Protein AF-A0A7G8D8V5-F1 (afdb_monomer_lite)

Radius of gyration: 20.38 Å; chains: 1; bounding box: 50×25×56 Å

Sequence (88 aa):
MRWTRLSIRRYREQFSPRTDPQGRSYYWLAGKLVEDLKSGGDGPRDWPTDVAQIGSNSPSLTPIEPELFWRGSLSGLPQVEIDGQRVR

Structure (mmCIF, N/CA/C/O backbone):
data_AF-A0A7G8D8V5-F1
#
_entry.id   AF-A0A7G8D8V5-F1
#
loop_
_atom_site.group_PDB
_atom_site.id
_atom_site.type_symbol
_atom_site.label_atom_id
_atom_site.label_alt_id
_atom_site.label_comp_id
_atom_site.label_asym_id
_atom_site.label_entity_id
_atom_site.label_seq_id
_atom_site.pdbx_PDB_ins_code
_atom_site.Cartn_x
_atom_site.Cartn_y
_atom_site.Cartn_z
_atom_site.occupancy
_atom_site.B_iso_or_equiv
_atom_site.auth_seq_id
_atom_site.auth_comp_id
_atom_site.auth_asym_id
_atom_site.auth_atom_id
_atom_site.pdbx_PDB_model_num
ATOM 1 N N . MET A 1 1 ? 18.093 11.782 -6.725 1.00 89.38 1 MET A N 1
ATOM 2 C CA . MET A 1 1 ? 16.625 11.917 -6.858 1.00 89.38 1 MET A CA 1
ATOM 3 C C . MET A 1 1 ? 16.217 11.352 -8.210 1.00 89.38 1 MET A C 1
ATOM 5 O O . MET A 1 1 ? 16.933 11.608 -9.171 1.00 89.38 1 MET A O 1
ATOM 9 N N . ARG A 1 2 ? 15.150 10.549 -8.285 1.00 95.06 2 ARG A N 1
ATOM 10 C CA . ARG A 1 2 ? 14.640 9.958 -9.538 1.00 95.06 2 ARG A CA 1
ATOM 11 C C . ARG A 1 2 ? 13.117 10.036 -9.586 1.00 95.06 2 ARG A C 1
ATOM 13 O O . ARG A 1 2 ? 12.481 10.039 -8.534 1.00 95.06 2 ARG A O 1
ATOM 20 N N . TRP A 1 3 ? 12.576 10.064 -10.800 1.00 96.56 3 TRP A N 1
ATOM 21 C CA . TRP A 1 3 ? 11.168 9.770 -11.035 1.00 96.56 3 TRP A CA 1
ATOM 22 C C . TRP A 1 3 ? 10.906 8.294 -10.746 1.00 96.56 3 TRP A C 1
ATOM 24 O O . TRP A 1 3 ? 11.717 7.434 -11.101 1.00 96.56 3 TRP A O 1
ATOM 34 N N . THR A 1 4 ? 9.808 8.017 -10.058 1.00 95.38 4 THR A N 1
ATOM 35 C CA . THR A 1 4 ? 9.472 6.690 -9.545 1.00 95.38 4 THR A CA 1
ATOM 36 C C . THR A 1 4 ? 8.019 6.355 -9.816 1.00 95.38 4 THR A C 1
ATOM 38 O O . THR A 1 4 ? 7.185 7.247 -9.956 1.00 95.38 4 THR A O 1
ATOM 41 N N . ARG A 1 5 ? 7.707 5.061 -9.866 1.00 92.62 5 ARG A N 1
ATOM 42 C CA . ARG A 1 5 ? 6.325 4.561 -9.861 1.00 92.62 5 ARG A CA 1
ATOM 43 C C . ARG A 1 5 ? 5.896 4.168 -8.448 1.00 92.62 5 ARG A C 1
ATOM 45 O O . ARG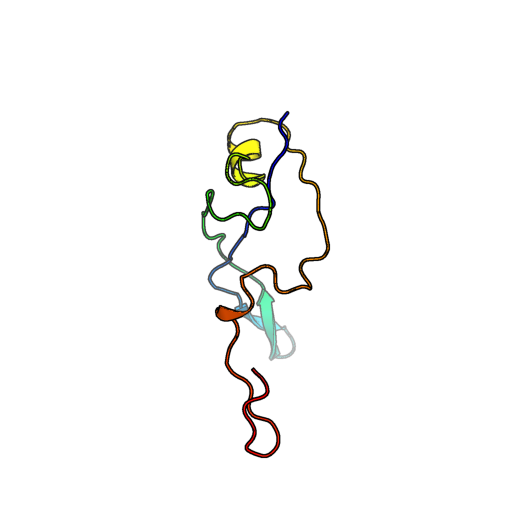 A 1 5 ? 6.734 3.791 -7.624 1.00 92.62 5 ARG A O 1
ATOM 52 N N . LEU A 1 6 ? 4.600 4.271 -8.167 1.00 92.19 6 LEU A N 1
ATOM 53 C CA . LEU A 1 6 ? 4.031 3.998 -6.846 1.00 92.19 6 LEU A CA 1
ATOM 54 C C . LEU A 1 6 ? 4.231 2.523 -6.471 1.00 92.19 6 LEU A C 1
ATOM 56 O O . LEU A 1 6 ? 3.849 1.652 -7.247 1.00 92.19 6 LEU A O 1
ATOM 60 N N . SER A 1 7 ? 4.811 2.202 -5.311 1.00 91.69 7 SER A N 1
ATOM 61 C CA . SER A 1 7 ? 4.907 0.797 -4.868 1.00 91.69 7 SER A CA 1
ATOM 62 C C . SER A 1 7 ? 3.562 0.249 -4.396 1.00 91.69 7 SER A C 1
ATOM 64 O O . SER A 1 7 ? 2.799 0.941 -3.725 1.00 91.69 7 SER A O 1
ATOM 66 N N . ILE A 1 8 ? 3.319 -1.044 -4.619 1.00 87.44 8 ILE A N 1
ATOM 67 C CA . ILE A 1 8 ? 2.166 -1.751 -4.045 1.00 87.44 8 ILE A CA 1
ATOM 68 C C . ILE A 1 8 ? 2.595 -2.409 -2.732 1.00 87.44 8 ILE A C 1
ATOM 70 O O . ILE A 1 8 ? 3.209 -3.477 -2.726 1.00 87.44 8 ILE A O 1
ATOM 74 N N . ARG A 1 9 ? 2.253 -1.785 -1.599 1.00 83.00 9 ARG A N 1
ATOM 75 C CA . ARG A 1 9 ? 2.526 -2.341 -0.265 1.00 83.00 9 ARG A CA 1
ATOM 76 C C . ARG A 1 9 ? 1.397 -3.264 0.183 1.00 83.00 9 ARG A C 1
ATOM 78 O O . ARG A 1 9 ? 0.234 -2.873 0.199 1.00 83.00 9 ARG A O 1
ATOM 85 N N . ARG A 1 10 ? 1.747 -4.484 0.594 1.00 83.19 10 ARG A N 1
ATOM 86 C CA . ARG A 1 10 ? 0.810 -5.466 1.163 1.00 83.19 10 ARG A CA 1
ATOM 87 C C . ARG A 1 10 ? 1.179 -5.734 2.618 1.00 83.19 10 ARG A C 1
ATOM 89 O O . ARG A 1 10 ? 2.359 -5.789 2.947 1.00 83.19 10 ARG A O 1
ATOM 96 N N . TYR A 1 11 ? 0.184 -5.936 3.474 1.00 83.06 11 TYR A N 1
ATOM 97 C CA . TYR A 1 11 ? 0.377 -6.311 4.877 1.00 83.06 11 TYR A CA 1
ATOM 98 C C . TYR A 1 11 ? -0.314 -7.654 5.129 1.00 83.06 11 TYR A C 1
ATOM 100 O O . TYR A 1 11 ? -1.446 -7.848 4.689 1.00 83.06 11 TYR A O 1
ATOM 108 N N . ARG A 1 12 ? 0.380 -8.594 5.783 1.00 78.62 12 ARG A N 1
ATOM 109 C CA . ARG A 1 12 ? -0.173 -9.895 6.204 1.00 78.62 12 ARG A CA 1
ATOM 110 C C . ARG A 1 12 ? -0.458 -9.885 7.702 1.00 78.62 12 ARG A C 1
ATOM 112 O O . ARG A 1 12 ? 0.361 -9.350 8.449 1.00 78.62 12 ARG A O 1
ATOM 119 N N . GLU A 1 13 ? -1.558 -10.546 8.084 1.00 71.94 13 GLU A N 1
ATOM 120 C CA . GLU A 1 13 ? -2.216 -10.476 9.404 1.00 71.94 13 GLU A CA 1
ATOM 121 C C . GLU A 1 13 ? -2.750 -9.062 9.666 1.00 71.94 13 GLU A C 1
ATOM 123 O O . GLU A 1 13 ? -2.062 -8.090 9.375 1.00 71.94 13 GLU A O 1
ATOM 128 N N . GLN A 1 14 ? -3.996 -8.922 10.121 1.00 74.81 14 GLN A N 1
ATOM 129 C CA . GLN A 1 14 ? -4.592 -7.594 10.314 1.00 74.81 14 GLN A CA 1
ATOM 130 C C . GLN A 1 14 ? -5.231 -7.386 11.677 1.00 74.81 14 GLN A C 1
ATOM 132 O O . GLN A 1 14 ? -5.277 -6.244 12.094 1.00 74.81 14 GLN A O 1
ATOM 137 N N . PHE A 1 15 ? -5.672 -8.403 12.421 1.00 87.31 15 PHE A N 1
ATOM 138 C CA . PHE A 1 15 ? -6.449 -8.150 13.640 1.00 87.31 15 PHE A CA 1
ATOM 139 C C . PHE A 1 15 ? -5.948 -8.942 14.842 1.00 87.31 15 PHE A C 1
ATOM 141 O O . PHE A 1 15 ? -5.949 -10.169 14.839 1.00 87.31 15 PHE A O 1
ATOM 148 N N . SER A 1 16 ? -5.565 -8.223 15.899 1.00 88.00 16 SER A N 1
ATOM 149 C CA . SER A 1 16 ? -5.228 -8.803 17.201 1.00 88.00 16 SER A CA 1
ATOM 150 C C . SER A 1 16 ? -6.390 -8.587 18.184 1.00 88.00 16 SER A C 1
ATOM 152 O O . SER A 1 16 ? -6.668 -7.430 18.519 1.00 88.00 16 SER A O 1
ATOM 154 N N . PRO A 1 17 ? -7.086 -9.652 18.632 1.00 91.06 17 PRO A N 1
ATOM 155 C CA . PRO A 1 17 ? -8.221 -9.545 19.547 1.00 91.06 17 PRO A CA 1
ATOM 156 C C . PRO A 1 17 ? -7.778 -9.183 20.965 1.00 91.06 17 PRO A C 1
ATOM 158 O O . PRO A 1 17 ? -6.748 -9.652 21.453 1.00 91.06 17 PRO A O 1
ATOM 161 N N . ARG A 1 18 ? -8.583 -8.366 21.643 1.00 93.38 18 ARG A N 1
ATOM 162 C CA . ARG A 1 18 ? -8.400 -7.946 23.035 1.00 93.38 18 ARG A CA 1
ATOM 163 C C . ARG A 1 18 ? -9.744 -7.743 23.727 1.00 93.38 18 ARG A C 1
ATOM 165 O O . ARG A 1 18 ? -10.782 -7.669 23.072 1.00 93.38 18 ARG A O 1
ATOM 172 N N . THR A 1 19 ? -9.694 -7.593 25.046 1.00 97.06 19 THR A N 1
ATOM 173 C CA . THR A 1 19 ? -10.858 -7.327 25.896 1.00 97.06 19 THR A CA 1
ATOM 174 C C . THR A 1 19 ? -10.605 -6.072 26.717 1.00 97.06 19 THR A C 1
ATOM 176 O O . THR A 1 19 ? -9.522 -5.915 27.287 1.00 97.06 19 THR A O 1
ATOM 179 N N . ASP A 1 20 ? -11.556 -5.141 26.718 1.00 96.31 20 ASP A N 1
ATOM 180 C CA . ASP A 1 20 ? -11.482 -3.934 27.541 1.00 96.31 20 ASP A CA 1
ATOM 181 C C . ASP A 1 20 ? -11.812 -4.253 29.017 1.00 96.31 20 ASP A C 1
ATOM 183 O O . ASP A 1 20 ? -12.292 -5.347 29.329 1.00 96.31 20 ASP A O 1
ATOM 187 N N . PRO A 1 21 ? -11.564 -3.332 29.965 1.00 97.38 21 PRO A N 1
ATOM 188 C CA . PRO A 1 21 ? -11.900 -3.553 31.373 1.00 97.38 21 PRO A CA 1
ATOM 189 C C 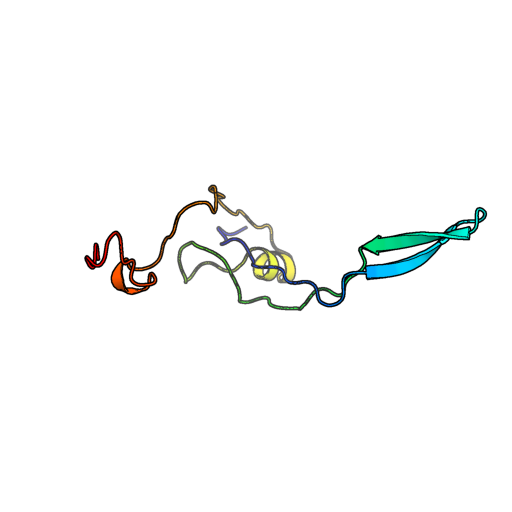. PRO A 1 21 ? -13.399 -3.767 31.645 1.00 97.38 21 PRO A C 1
ATOM 191 O O . PRO A 1 21 ? -13.758 -4.259 32.711 1.00 97.38 21 PRO A O 1
ATOM 194 N N . GLN A 1 22 ? -14.275 -3.399 30.706 1.00 96.94 22 GLN A N 1
ATOM 195 C CA . GLN A 1 22 ? -15.722 -3.613 30.768 1.00 96.94 22 GLN A CA 1
ATOM 196 C C . GLN A 1 22 ? -16.147 -4.958 30.148 1.00 96.94 22 GLN A C 1
ATOM 198 O O . GLN A 1 22 ? -17.342 -5.245 30.072 1.00 96.94 22 GLN A O 1
ATOM 203 N N . GLY A 1 23 ? -15.195 -5.789 29.714 1.00 95.69 23 GLY A N 1
ATOM 204 C CA . GLY A 1 23 ? -15.450 -7.101 29.125 1.00 95.69 23 GLY A CA 1
ATOM 205 C C . GLY A 1 23 ? -15.805 -7.078 27.635 1.00 95.69 23 GLY A C 1
ATOM 206 O O . GLY A 1 23 ? -16.185 -8.116 27.097 1.00 95.69 23 GLY A O 1
ATOM 207 N N . ARG A 1 24 ? -15.699 -5.938 26.943 1.00 97.12 24 ARG A N 1
ATOM 208 C CA . ARG A 1 24 ? -16.033 -5.827 25.514 1.00 97.12 24 ARG A CA 1
ATOM 209 C C . ARG A 1 24 ? -14.827 -6.165 24.652 1.00 97.12 24 ARG A C 1
ATOM 211 O O . ARG A 1 24 ? -13.706 -5.725 24.912 1.00 97.12 24 ARG A O 1
ATOM 218 N N . SER A 1 25 ? -15.065 -6.931 23.594 1.00 96.38 25 SER A N 1
ATOM 219 C CA . SER A 1 25 ? -14.026 -7.265 22.626 1.00 96.38 25 SER A CA 1
ATOM 220 C C . SER A 1 25 ? -13.704 -6.077 21.726 1.00 96.38 25 SER A C 1
ATOM 222 O O . SER A 1 25 ? -14.599 -5.407 21.213 1.00 96.38 25 SER A O 1
ATOM 224 N N . TYR A 1 26 ? -12.418 -5.861 21.481 1.00 94.69 26 TYR A N 1
ATOM 225 C CA . TYR A 1 26 ? -11.921 -4.922 20.484 1.00 94.69 26 TYR A CA 1
ATOM 226 C C . TYR A 1 26 ? -10.712 -5.520 19.764 1.00 94.69 26 TYR A C 1
ATOM 228 O O . TYR A 1 26 ? -10.100 -6.478 20.238 1.00 94.69 26 TYR A O 1
ATOM 236 N N . TYR A 1 27 ? -10.373 -4.971 18.602 1.00 93.12 27 TYR A N 1
ATOM 237 C CA . TYR A 1 27 ? -9.319 -5.509 17.749 1.00 93.12 27 TYR A CA 1
ATOM 238 C C . TYR A 1 27 ? -8.337 -4.405 17.388 1.00 93.12 27 TYR A C 1
ATOM 240 O O . TYR A 1 27 ? -8.739 -3.321 16.970 1.00 93.12 27 TYR A O 1
ATOM 248 N N . TRP A 1 28 ? -7.045 -4.681 17.531 1.00 92.00 28 TRP A N 1
ATOM 249 C CA . TRP A 1 28 ? -6.007 -3.815 16.982 1.00 92.00 28 TRP A CA 1
ATOM 250 C C . TRP A 1 28 ? -5.733 -4.188 15.539 1.00 92.00 28 TRP A C 1
ATOM 252 O O . TRP A 1 28 ? -5.474 -5.360 15.260 1.00 92.00 28 TRP A O 1
ATOM 262 N N . LEU A 1 29 ? -5.716 -3.182 14.661 1.00 88.56 29 LEU A N 1
ATOM 263 C CA . LEU A 1 29 ? -5.184 -3.358 13.322 1.00 88.56 29 LEU A CA 1
ATOM 264 C C . LEU A 1 29 ? -3.655 -3.472 13.416 1.00 88.56 29 LEU A C 1
ATOM 266 O O . LEU A 1 29 ? -2.975 -2.483 13.685 1.00 88.56 29 LEU A O 1
ATOM 270 N N . ALA A 1 30 ? -3.117 -4.672 13.238 1.00 82.00 30 ALA A N 1
ATOM 271 C CA . ALA A 1 30 ? -1.684 -4.940 13.277 1.00 82.00 30 ALA A CA 1
ATOM 272 C C . ALA A 1 30 ? -1.321 -5.872 12.129 1.00 82.00 30 ALA A C 1
ATOM 274 O O . ALA A 1 30 ? -2.026 -6.848 11.910 1.00 82.00 30 ALA A O 1
ATOM 275 N N . GLY A 1 31 ? -0.222 -5.599 11.426 1.00 80.75 31 GLY A N 1
ATOM 276 C CA . GLY A 1 31 ? 0.199 -6.428 10.305 1.00 80.75 31 GLY A CA 1
ATOM 277 C C . GLY A 1 31 ? 1.674 -6.301 9.986 1.00 80.75 31 GLY A C 1
ATOM 278 O O . GLY A 1 31 ? 2.300 -5.266 10.224 1.00 80.75 31 GLY A O 1
ATOM 279 N N . LYS A 1 32 ? 2.238 -7.374 9.434 1.00 81.94 32 LYS A N 1
ATOM 280 C CA . LYS A 1 32 ? 3.621 -7.397 8.963 1.00 81.94 32 LYS A CA 1
ATOM 281 C C . LYS A 1 32 ? 3.658 -6.939 7.511 1.00 81.94 32 LYS A C 1
ATOM 283 O O . LYS A 1 32 ? 2.921 -7.468 6.676 1.00 81.94 32 LYS A O 1
ATOM 288 N N . LEU A 1 33 ? 4.528 -5.975 7.209 1.00 83.31 33 LEU A N 1
ATOM 289 C CA . LEU A 1 33 ? 4.791 -5.565 5.832 1.00 83.31 33 LEU A CA 1
ATOM 290 C C . LEU A 1 33 ? 5.303 -6.774 5.037 1.00 83.31 33 LEU A C 1
ATOM 292 O O . LEU A 1 33 ? 6.243 -7.452 5.450 1.00 83.31 33 LEU A O 1
ATOM 296 N N . VAL A 1 34 ? 4.678 -7.040 3.897 1.00 82.06 34 VAL A N 1
ATOM 297 C CA . VAL A 1 34 ? 5.211 -7.955 2.892 1.00 82.06 34 VAL A CA 1
ATOM 298 C C . VAL A 1 34 ? 6.247 -7.176 2.099 1.00 82.06 34 VAL A C 1
ATOM 300 O O . VAL A 1 34 ? 5.909 -6.205 1.420 1.00 82.06 34 VAL A O 1
ATOM 303 N N . GLU A 1 35 ? 7.508 -7.583 2.211 1.00 72.38 35 GLU A N 1
ATOM 304 C CA . GLU A 1 35 ? 8.600 -6.973 1.459 1.00 72.38 35 GLU A CA 1
ATOM 305 C C . GLU A 1 35 ? 8.484 -7.343 -0.019 1.00 72.38 35 GLU A C 1
ATOM 307 O O . GLU A 1 35 ? 8.888 -8.416 -0.460 1.00 72.38 35 GLU A O 1
ATOM 312 N N . ASP A 1 36 ? 7.902 -6.429 -0.786 1.00 78.81 36 ASP A N 1
ATOM 313 C CA . ASP A 1 36 ? 7.850 -6.495 -2.236 1.00 78.81 36 ASP A CA 1
ATOM 314 C C . ASP A 1 36 ? 8.349 -5.169 -2.809 1.00 78.81 36 ASP A C 1
ATOM 316 O O . ASP A 1 36 ? 7.618 -4.187 -2.920 1.00 78.81 36 ASP A O 1
ATOM 320 N N . LEU A 1 37 ? 9.640 -5.138 -3.137 1.00 71.88 37 LEU A N 1
ATOM 321 C CA . LEU A 1 37 ? 10.311 -3.950 -3.665 1.00 71.88 37 LEU A CA 1
ATOM 322 C C . LEU A 1 37 ? 10.055 -3.746 -5.166 1.00 71.88 37 LEU A C 1
ATOM 324 O O . LEU A 1 37 ? 10.424 -2.708 -5.714 1.00 71.88 37 LEU A O 1
ATOM 328 N N . LYS A 1 38 ? 9.469 -4.736 -5.853 1.00 72.94 38 LYS A N 1
ATOM 329 C CA . LYS A 1 38 ? 9.345 -4.745 -7.320 1.00 72.94 38 LYS A CA 1
ATOM 330 C C . LYS A 1 38 ? 7.926 -4.473 -7.798 1.00 72.94 38 LYS A C 1
ATOM 332 O O . LYS A 1 38 ? 7.769 -3.904 -8.885 1.00 72.94 38 LYS A O 1
ATOM 337 N N . SER A 1 39 ? 6.918 -4.856 -7.013 1.00 79.81 39 SER A N 1
ATOM 338 C CA . SER A 1 39 ? 5.530 -4.509 -7.299 1.00 79.81 39 SER A CA 1
ATOM 339 C C . SER A 1 39 ? 5.356 -2.999 -7.248 1.00 79.81 39 SER A C 1
ATOM 341 O O . SER A 1 39 ? 5.421 -2.373 -6.191 1.00 79.81 39 SER A O 1
ATOM 343 N N . GLY A 1 40 ? 5.111 -2.424 -8.414 1.00 81.69 40 GLY A N 1
ATOM 344 C CA . GLY A 1 40 ? 4.713 -1.039 -8.565 1.00 81.69 40 GLY A CA 1
ATOM 345 C C . GLY A 1 40 ? 3.438 -0.980 -9.383 1.00 81.69 40 GLY A C 1
ATOM 346 O O . GLY A 1 40 ? 3.219 -1.856 -10.223 1.00 81.69 40 GLY A O 1
ATOM 347 N N . GLY A 1 41 ? 2.623 0.026 -9.102 1.00 82.19 41 GLY A N 1
ATOM 348 C CA . GLY A 1 41 ? 1.482 0.404 -9.915 1.00 82.19 41 GLY A CA 1
ATOM 349 C C . GLY A 1 41 ? 1.928 1.000 -11.244 1.00 82.19 41 GLY A C 1
ATOM 350 O O . GLY A 1 41 ? 3.050 0.763 -11.720 1.00 82.19 41 GLY A O 1
ATOM 351 N N . ASP A 1 42 ? 1.033 1.774 -11.836 1.00 80.81 42 ASP A N 1
ATOM 352 C CA . ASP A 1 42 ? 1.242 2.298 -13.173 1.00 80.81 42 ASP A CA 1
ATOM 353 C C . ASP A 1 42 ? 2.367 3.331 -13.278 1.00 80.81 42 ASP A C 1
ATOM 355 O O . ASP A 1 42 ? 2.786 3.980 -12.316 1.00 80.81 42 ASP A O 1
ATOM 359 N N . GLY A 1 43 ? 2.903 3.416 -14.494 1.00 84.50 43 GLY A N 1
ATOM 360 C CA . GLY A 1 43 ? 4.040 4.249 -14.855 1.00 84.50 43 GLY A CA 1
ATOM 361 C C . GLY A 1 43 ? 5.015 3.523 -15.788 1.00 84.50 43 GLY A C 1
ATOM 362 O O . GLY A 1 43 ? 4.859 2.327 -16.063 1.00 84.50 43 GLY A O 1
ATOM 363 N N . PRO A 1 44 ? 6.037 4.229 -16.297 1.00 89.75 44 PRO A N 1
ATOM 364 C CA . PRO A 1 44 ? 7.068 3.624 -17.131 1.00 89.75 44 PRO A CA 1
ATOM 365 C C . PRO A 1 44 ? 7.752 2.452 -16.413 1.00 89.75 44 PRO A C 1
ATOM 367 O O . PRO A 1 44 ? 8.157 2.551 -15.253 1.00 89.75 44 PRO A O 1
ATOM 370 N N . ARG A 1 45 ? 7.856 1.305 -17.096 1.00 86.00 45 ARG A N 1
ATOM 371 C CA . ARG A 1 45 ? 8.357 0.046 -16.503 1.00 86.00 45 ARG A CA 1
ATOM 372 C C . ARG A 1 45 ? 9.822 0.121 -16.073 1.00 86.00 45 ARG A C 1
ATOM 374 O O . ARG A 1 45 ? 10.245 -0.646 -15.213 1.00 86.00 45 ARG A O 1
ATOM 381 N N . ASP A 1 46 ? 10.580 1.012 -16.693 1.00 91.00 46 ASP A N 1
ATOM 382 C CA . ASP A 1 46 ? 11.983 1.304 -16.423 1.00 91.00 46 ASP A CA 1
ATOM 383 C C . ASP A 1 46 ? 12.186 2.184 -15.178 1.00 91.00 46 ASP A C 1
ATOM 385 O O . ASP A 1 46 ? 13.300 2.259 -14.655 1.00 91.00 46 ASP A O 1
ATOM 389 N N . TRP A 1 47 ? 11.128 2.812 -14.654 1.00 93.69 47 TRP A N 1
ATOM 390 C CA . TRP A 1 47 ? 11.222 3.591 -13.423 1.00 93.69 47 TRP A CA 1
ATOM 391 C C . TRP A 1 47 ? 11.278 2.669 -12.195 1.00 93.69 47 TRP A C 1
ATOM 393 O O . TRP A 1 47 ? 10.489 1.715 -12.084 1.00 93.69 47 TRP A O 1
ATOM 403 N N . PRO A 1 48 ? 12.181 2.940 -11.230 1.00 94.25 48 PRO A N 1
ATOM 404 C CA . PRO A 1 48 ? 12.182 2.207 -9.976 1.00 94.25 48 PRO A CA 1
ATOM 405 C C . PRO A 1 48 ? 10.899 2.511 -9.199 1.00 94.25 48 PRO A C 1
ATOM 407 O O . PRO A 1 48 ? 10.253 3.547 -9.384 1.00 94.25 48 PRO A O 1
ATOM 410 N N . THR A 1 49 ? 10.528 1.599 -8.310 1.00 94.00 49 THR A N 1
ATOM 411 C CA . THR A 1 49 ? 9.465 1.874 -7.349 1.00 94.00 49 THR A CA 1
ATOM 412 C C . THR A 1 49 ? 9.968 2.867 -6.300 1.00 94.00 49 THR A C 1
ATOM 414 O O . THR A 1 49 ? 11.170 2.937 -6.018 1.00 94.00 49 THR A O 1
ATOM 417 N N . ASP A 1 50 ? 9.067 3.642 -5.707 1.00 93.62 50 ASP A N 1
ATOM 418 C CA . ASP A 1 50 ? 9.436 4.597 -4.658 1.00 93.62 50 ASP A CA 1
ATOM 419 C C . ASP A 1 50 ? 10.090 3.935 -3.435 1.00 93.62 50 ASP A C 1
ATOM 421 O O . ASP A 1 50 ? 11.076 4.443 -2.901 1.00 93.62 50 ASP A O 1
ATOM 425 N N . VAL A 1 51 ? 9.637 2.743 -3.042 1.00 92.69 51 VAL A N 1
ATOM 426 C CA . VAL A 1 51 ? 10.243 1.967 -1.953 1.00 92.69 51 VAL A CA 1
ATOM 427 C C . VAL A 1 51 ? 11.649 1.505 -2.323 1.00 92.69 51 VAL A C 1
ATOM 429 O O . VAL A 1 51 ? 12.548 1.609 -1.490 1.00 92.69 51 VAL A O 1
ATOM 432 N N . ALA A 1 52 ? 11.877 1.039 -3.556 1.00 92.75 52 ALA A N 1
ATOM 433 C CA . ALA A 1 52 ? 13.218 0.660 -3.997 1.00 92.75 52 ALA A CA 1
ATOM 434 C C . ALA A 1 52 ? 14.175 1.867 -4.012 1.00 92.75 52 ALA A C 1
ATOM 436 O O . ALA A 1 52 ? 15.327 1.749 -3.596 1.00 92.75 52 ALA A O 1
ATOM 437 N N . GLN A 1 53 ? 13.691 3.040 -4.431 1.00 95.38 53 GLN A N 1
ATOM 438 C CA . GLN A 1 53 ? 14.470 4.278 -4.449 1.00 95.38 53 GLN A CA 1
ATOM 439 C C . GLN A 1 53 ? 14.836 4.745 -3.031 1.00 95.38 53 GLN A C 1
ATOM 441 O O . GLN A 1 53 ? 16.001 5.056 -2.772 1.00 95.38 53 GLN A O 1
ATOM 446 N N . ILE A 1 54 ? 13.886 4.717 -2.092 1.00 94.12 54 ILE A N 1
ATOM 447 C CA . ILE A 1 54 ? 14.152 5.023 -0.679 1.00 94.12 54 ILE A CA 1
ATOM 448 C C . ILE A 1 54 ? 15.110 3.997 -0.062 1.00 94.12 54 ILE A C 1
ATOM 450 O O . ILE A 1 54 ? 16.044 4.387 0.634 1.00 94.12 54 ILE A O 1
ATOM 454 N N . GLY A 1 55 ? 14.951 2.706 -0.373 1.00 92.56 55 GLY A N 1
ATOM 455 C CA . GLY A 1 55 ? 15.870 1.646 0.059 1.00 92.56 55 GLY A CA 1
ATOM 456 C C . GLY A 1 55 ? 17.307 1.825 -0.448 1.00 92.56 55 GLY A C 1
ATOM 457 O O . GLY A 1 55 ? 18.243 1.323 0.166 1.00 92.56 55 GLY A O 1
ATOM 458 N N . SER A 1 56 ? 17.502 2.596 -1.522 1.00 94.56 56 SER A N 1
ATOM 459 C CA . SER A 1 56 ? 18.818 3.015 -2.026 1.00 94.56 56 SER A CA 1
ATOM 460 C C . SER A 1 56 ? 19.342 4.321 -1.402 1.00 94.56 56 SER A C 1
ATOM 462 O O . SER A 1 56 ? 20.250 4.949 -1.947 1.00 94.56 56 SER A O 1
ATOM 464 N N . ASN A 1 57 ? 18.760 4.760 -0.279 1.00 96.06 57 ASN A N 1
ATOM 465 C CA . ASN A 1 57 ? 19.089 6.008 0.419 1.00 96.06 57 ASN A CA 1
ATOM 466 C C . ASN A 1 57 ? 19.005 7.253 -0.478 1.00 96.06 57 ASN A C 1
ATOM 468 O O . ASN A 1 57 ? 19.817 8.172 -0.375 1.00 96.06 57 ASN A O 1
ATOM 472 N N . SER A 1 58 ? 18.031 7.284 -1.388 1.00 96.69 58 SER A N 1
ATOM 473 C CA . SER A 1 58 ? 17.877 8.368 -2.355 1.00 96.69 58 SER A CA 1
ATOM 474 C C . SER A 1 58 ? 16.453 8.932 -2.357 1.00 96.69 58 SER A C 1
ATOM 476 O O . SER A 1 58 ? 15.498 8.166 -2.245 1.00 96.69 58 SER A O 1
ATOM 478 N N . PRO A 1 59 ? 16.264 10.251 -2.571 1.00 97.44 59 PRO A N 1
ATOM 479 C CA . PRO A 1 59 ? 14.930 10.833 -2.694 1.00 97.44 59 PRO A CA 1
ATOM 480 C C . PRO A 1 59 ? 14.145 10.264 -3.883 1.00 97.44 59 PRO A C 1
ATOM 482 O O . PRO A 1 59 ? 14.728 9.994 -4.947 1.00 97.44 59 PRO A O 1
ATOM 485 N N . SER A 1 60 ? 12.830 10.161 -3.698 1.00 96.81 60 SER A N 1
ATOM 486 C CA . SER A 1 60 ? 11.850 9.628 -4.647 1.00 96.81 60 SER A CA 1
ATOM 487 C C . SER A 1 60 ? 10.864 10.715 -5.069 1.00 96.81 60 SER A C 1
ATOM 489 O O . SER A 1 60 ? 10.397 11.468 -4.216 1.00 96.81 60 SER A O 1
ATOM 491 N N . LEU A 1 61 ? 10.532 10.786 -6.359 1.00 96.81 61 LEU A N 1
ATOM 492 C CA . LEU A 1 61 ? 9.479 11.655 -6.882 1.00 96.81 61 LEU A CA 1
ATOM 493 C C . LEU A 1 61 ? 8.467 10.813 -7.660 1.00 96.81 61 LEU A C 1
ATOM 495 O O . LEU A 1 61 ? 8.736 10.403 -8.788 1.00 96.81 61 LEU A O 1
ATOM 499 N N . THR A 1 62 ? 7.306 10.578 -7.052 1.00 94.69 62 THR A N 1
ATOM 500 C CA . THR A 1 62 ? 6.233 9.760 -7.629 1.00 94.69 62 THR A CA 1
ATOM 501 C C . THR A 1 62 ? 5.093 10.669 -8.091 1.00 94.69 62 THR A C 1
ATOM 503 O O . THR A 1 62 ? 4.408 11.237 -7.237 1.00 94.69 62 THR A O 1
ATOM 506 N N . PRO A 1 63 ? 4.858 10.833 -9.404 1.00 92.62 63 PRO A N 1
ATOM 507 C CA . PRO A 1 63 ? 3.615 11.421 -9.879 1.00 92.62 63 PRO A CA 1
ATOM 508 C C . PRO A 1 63 ? 2.469 10.462 -9.548 1.00 92.62 63 PRO A C 1
ATOM 510 O O . PRO A 1 63 ? 2.541 9.277 -9.870 1.00 92.62 63 PRO A O 1
ATOM 513 N N . ILE A 1 64 ? 1.431 10.969 -8.885 1.00 89.00 64 ILE A N 1
ATOM 514 C CA . ILE A 1 64 ? 0.255 10.185 -8.502 1.00 89.00 64 ILE A CA 1
ATOM 515 C C . ILE A 1 64 ? -0.973 10.668 -9.263 1.00 89.00 64 ILE A C 1
ATOM 517 O O . ILE A 1 64 ? -1.168 11.863 -9.481 1.00 89.00 64 ILE A O 1
ATOM 521 N N . GLU A 1 65 ? -1.818 9.718 -9.625 1.00 83.50 65 GLU A N 1
ATOM 522 C CA . GLU A 1 65 ? -3.142 9.939 -10.186 1.00 83.50 65 GLU A CA 1
ATOM 523 C C . GLU A 1 65 ? -4.148 9.032 -9.461 1.00 83.50 65 GLU A C 1
ATOM 525 O O . GLU A 1 65 ? -3.742 8.044 -8.840 1.00 83.50 65 GLU A O 1
ATOM 530 N N . PRO A 1 66 ? -5.456 9.331 -9.501 1.00 82.88 66 PRO A N 1
ATOM 531 C CA . PRO A 1 66 ? -6.458 8.429 -8.952 1.00 82.88 66 PRO A CA 1
ATOM 532 C C . PRO A 1 66 ? -6.424 7.044 -9.627 1.00 82.88 66 PRO A C 1
ATOM 534 O O . PRO A 1 66 ? -6.653 6.895 -10.831 1.00 82.88 66 PRO A O 1
ATOM 537 N N . GLU A 1 67 ? -6.189 6.008 -8.827 1.00 73.75 67 GLU A N 1
ATOM 538 C CA . GLU A 1 67 ? -6.314 4.588 -9.193 1.00 73.75 67 GLU A CA 1
ATOM 539 C C . GLU A 1 67 ? -7.796 4.170 -9.146 1.00 73.75 67 GLU A C 1
ATOM 541 O O . GLU A 1 67 ? -8.231 3.410 -8.285 1.00 73.75 67 GLU A O 1
ATOM 546 N N . LEU A 1 68 ? -8.609 4.755 -10.033 1.00 80.06 68 LEU A N 1
ATOM 547 C CA . LEU A 1 68 ? -10.056 4.494 -10.117 1.00 80.06 68 LEU A CA 1
ATOM 548 C C . LEU A 1 68 ? -10.487 3.861 -11.446 1.00 80.06 68 LEU A C 1
ATOM 550 O O . LEU A 1 68 ? -11.623 3.406 -11.570 1.00 80.06 68 LEU A O 1
ATOM 554 N N . PHE A 1 69 ? -9.603 3.833 -12.444 1.00 80.94 69 PHE A N 1
ATOM 555 C CA . PHE A 1 69 ? -9.924 3.387 -13.798 1.00 80.94 69 PHE A CA 1
ATOM 556 C C . PHE A 1 69 ? -9.225 2.071 -14.133 1.00 80.94 69 PHE A C 1
ATOM 558 O O . PHE A 1 69 ? -8.068 1.859 -13.776 1.00 80.94 69 PHE A O 1
ATOM 565 N N . TRP A 1 70 ? -9.914 1.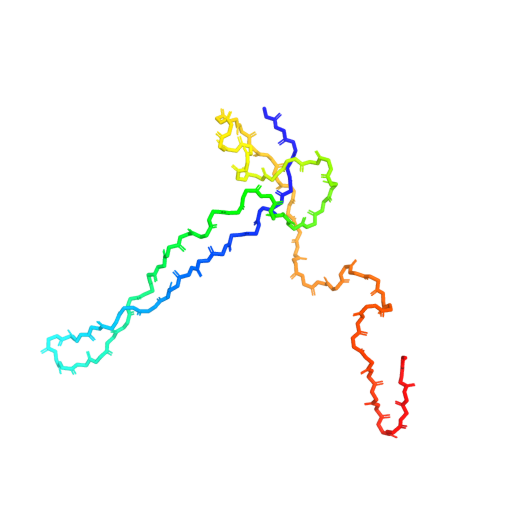202 -14.875 1.0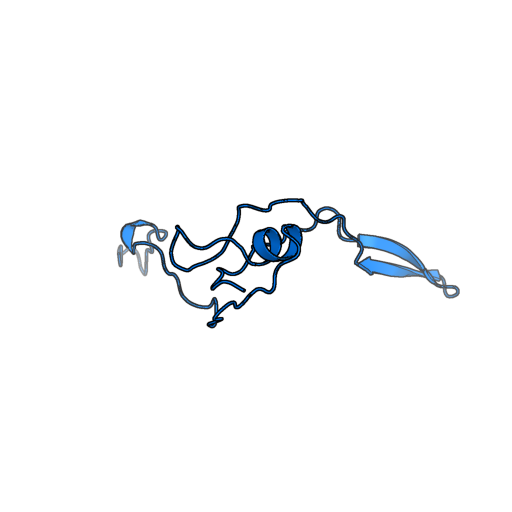0 86.00 70 TRP A N 1
ATOM 566 C CA . TRP A 1 70 ? -9.289 0.036 -15.495 1.00 86.00 70 TRP A CA 1
ATOM 567 C C . TRP A 1 70 ? -8.291 0.487 -16.566 1.00 86.00 70 TRP A C 1
ATOM 569 O O . TRP A 1 70 ? -8.676 1.128 -17.543 1.00 86.00 70 TRP A O 1
ATOM 579 N N . ARG A 1 71 ? -7.017 0.127 -16.392 1.00 79.50 71 ARG A N 1
ATOM 580 C CA . ARG A 1 71 ? -5.915 0.524 -17.291 1.00 79.50 71 ARG A CA 1
ATOM 581 C C . ARG A 1 71 ? -5.406 -0.611 -18.182 1.00 79.50 71 ARG A C 1
ATOM 583 O O . ARG A 1 71 ? -4.563 -0.395 -19.048 1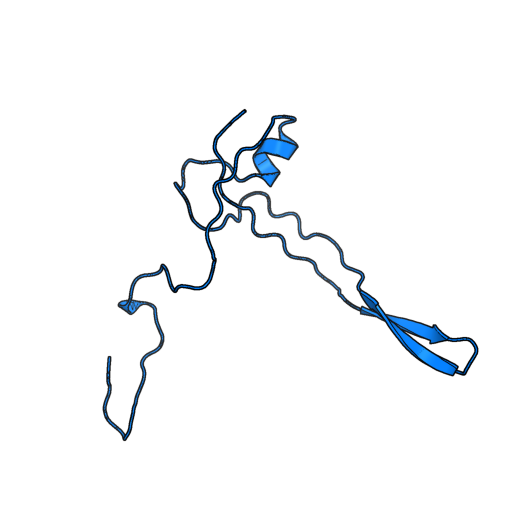.00 79.50 71 ARG A O 1
ATOM 590 N N . GLY A 1 72 ? -5.925 -1.825 -17.991 1.00 85.25 72 GLY A N 1
ATOM 591 C CA . GLY A 1 72 ? -5.614 -2.973 -18.838 1.00 85.25 72 GLY A CA 1
ATOM 592 C C . GLY A 1 72 ? -6.311 -2.916 -20.200 1.00 85.25 72 GLY A C 1
ATOM 593 O O . GLY A 1 72 ? -7.172 -2.076 -20.462 1.00 85.25 72 GLY A O 1
ATOM 594 N N . SER A 1 73 ? -5.990 -3.873 -21.073 1.00 88.62 73 SER A N 1
ATOM 595 C CA . SER A 1 73 ? -6.752 -4.061 -22.312 1.00 88.62 73 SER A CA 1
ATOM 596 C C . SER A 1 73 ? -8.222 -4.313 -21.993 1.00 88.62 73 SER A C 1
ATOM 598 O O . SER A 1 73 ? -8.544 -5.028 -21.041 1.00 88.62 73 SER A O 1
ATOM 600 N N . LEU A 1 74 ? -9.118 -3.791 -22.830 1.00 87.06 74 LEU A N 1
ATOM 601 C CA . LEU A 1 74 ? -10.526 -4.141 -22.746 1.00 87.06 74 LEU A CA 1
ATOM 602 C C . LEU A 1 74 ? -10.698 -5.675 -22.812 1.00 87.06 74 LEU A C 1
ATOM 604 O O . LEU A 1 74 ? -11.335 -6.252 -21.935 1.00 87.06 74 LEU A O 1
ATOM 608 N N . SER A 1 75 ? -10.029 -6.378 -23.721 1.00 88.56 75 SER A N 1
ATOM 609 C CA . SER A 1 75 ? -10.129 -7.847 -23.809 1.00 88.56 75 SER A CA 1
ATOM 610 C C . SER A 1 75 ? -9.819 -8.614 -22.508 1.00 88.56 75 SER A C 1
ATOM 612 O O . SER A 1 75 ? -10.199 -9.773 -22.402 1.00 88.56 75 SER A O 1
ATOM 614 N N . GLY A 1 76 ? -9.158 -7.991 -21.522 1.00 88.19 76 GLY A N 1
ATOM 615 C CA . GLY A 1 76 ? -8.885 -8.583 -20.210 1.00 88.19 76 GLY A CA 1
ATOM 616 C C . GLY A 1 76 ? -9.987 -8.411 -19.155 1.00 88.19 76 GLY A C 1
ATOM 617 O O . GLY A 1 76 ? -9.875 -9.010 -18.088 1.00 88.19 76 GLY A O 1
ATOM 618 N N . LEU A 1 77 ? -11.028 -7.606 -19.403 1.00 89.56 77 LEU A N 1
ATOM 619 C CA . LEU A 1 77 ? -12.168 -7.516 -18.479 1.00 89.56 77 LEU A CA 1
ATOM 620 C C . LEU A 1 77 ? -13.091 -8.735 -18.627 1.00 89.56 77 LEU A C 1
ATOM 622 O O . LEU A 1 77 ? -13.234 -9.241 -19.744 1.00 89.56 77 LEU A O 1
ATOM 626 N N . PRO A 1 78 ? -13.774 -9.150 -17.542 1.00 88.31 78 PRO A N 1
ATOM 627 C CA . PRO A 1 78 ? -14.805 -10.176 -17.601 1.00 88.31 78 PRO A CA 1
ATOM 628 C C . PRO A 1 78 ? -15.864 -9.855 -18.653 1.00 88.31 78 PRO A C 1
ATOM 630 O O . PRO A 1 78 ? -16.206 -8.693 -18.892 1.00 88.31 78 PRO A O 1
ATOM 633 N N . GLN A 1 79 ? -16.395 -10.904 -19.267 1.00 88.38 79 GLN A N 1
ATOM 634 C CA . GLN A 1 79 ? -17.509 -10.754 -20.179 1.00 88.38 79 GLN A CA 1
ATOM 635 C C . GLN A 1 79 ? -18.784 -10.423 -19.411 1.00 88.38 79 GLN A C 1
ATOM 637 O O . GLN A 1 79 ? -19.037 -10.991 -18.349 1.00 88.38 79 GLN A O 1
ATOM 642 N N . VAL A 1 80 ? -19.575 -9.502 -19.957 1.00 89.06 80 VAL A N 1
ATOM 643 C CA . VAL A 1 80 ? -20.820 -9.050 -19.340 1.00 89.06 80 VAL A CA 1
ATOM 644 C C . VAL A 1 80 ? -21.986 -9.456 -20.231 1.00 89.06 80 VAL A C 1
ATOM 646 O O . VAL A 1 80 ? -22.013 -9.132 -21.421 1.00 89.06 80 VAL A O 1
ATOM 649 N N . GLU A 1 81 ? -22.948 -10.151 -19.633 1.00 87.94 81 GLU A N 1
ATOM 650 C CA . GLU A 1 81 ? -24.244 -10.449 -20.233 1.00 87.94 81 GLU A CA 1
ATOM 651 C C . GLU A 1 81 ? -25.311 -9.566 -19.582 1.00 87.94 81 GLU A C 1
ATOM 653 O O . GLU A 1 81 ? -25.402 -9.499 -18.356 1.00 87.94 81 GLU A O 1
ATOM 658 N N . ILE A 1 82 ? -26.105 -8.876 -20.400 1.00 88.25 82 ILE A N 1
ATOM 659 C CA . ILE A 1 82 ? -27.268 -8.095 -19.962 1.00 88.25 82 ILE A CA 1
ATOM 660 C C . ILE A 1 82 ? -28.461 -8.607 -20.765 1.00 88.25 82 ILE A C 1
ATOM 662 O O . ILE A 1 82 ? -28.387 -8.672 -21.989 1.00 88.25 82 ILE A O 1
ATOM 666 N N . ASP A 1 83 ? -29.524 -9.036 -20.081 1.00 87.62 83 ASP A N 1
ATOM 667 C CA . ASP A 1 83 ? -30.746 -9.592 -20.687 1.00 87.62 83 ASP A CA 1
ATOM 668 C C . ASP A 1 83 ? -30.488 -10.706 -21.722 1.00 87.62 83 ASP A C 1
ATOM 670 O O . ASP A 1 83 ? -31.129 -10.794 -22.769 1.00 87.62 83 ASP A O 1
ATOM 674 N N . GLY A 1 84 ? -29.505 -11.569 -21.438 1.00 82.56 84 GLY A N 1
ATOM 675 C CA . GLY A 1 84 ? -29.120 -12.682 -22.313 1.00 82.56 84 GLY A CA 1
ATOM 676 C C . GLY A 1 84 ? -28.333 -12.267 -23.561 1.00 82.56 84 GLY A C 1
ATOM 677 O O . GLY A 1 84 ? -28.050 -13.108 -24.415 1.00 82.56 84 GLY A O 1
ATOM 678 N N . GLN A 1 85 ? -27.955 -10.993 -23.680 1.00 77.75 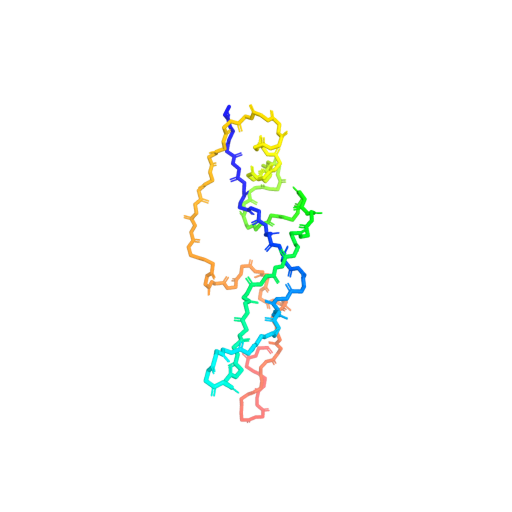85 GLN A N 1
ATOM 679 C CA . GLN A 1 85 ? -27.094 -10.491 -24.742 1.00 77.75 85 GLN A CA 1
ATOM 680 C C . GLN A 1 85 ? -25.684 -10.242 -24.212 1.00 77.75 85 GLN A C 1
ATOM 682 O O . GLN A 1 85 ? -25.486 -9.575 -23.197 1.00 77.75 85 GLN A O 1
ATOM 687 N N . ARG A 1 86 ? -24.681 -10.753 -24.933 1.00 79.06 86 ARG A N 1
ATOM 688 C CA . ARG A 1 86 ? -23.275 -10.420 -24.684 1.00 79.06 86 ARG A CA 1
ATOM 689 C C . ARG A 1 86 ? -23.064 -8.982 -25.138 1.00 79.06 86 ARG A C 1
ATOM 691 O O . ARG A 1 86 ? -23.106 -8.697 -26.331 1.00 79.06 86 ARG A O 1
ATOM 698 N N . VAL A 1 87 ? -22.851 -8.079 -24.187 1.00 75.19 87 VAL A N 1
ATOM 699 C CA . VAL A 1 87 ? -22.654 -6.644 -24.474 1.00 75.19 87 VAL A CA 1
ATOM 700 C C . VAL A 1 87 ? -21.174 -6.341 -24.747 1.00 75.19 87 VAL A C 1
ATOM 702 O O . VAL A 1 87 ? -20.776 -5.191 -24.930 1.00 75.19 87 VAL A O 1
ATOM 705 N N . ARG A 1 88 ? -20.338 -7.388 -24.775 1.00 65.38 88 ARG A N 1
ATOM 706 C CA . ARG A 1 88 ? -18.899 -7.311 -24.983 1.00 65.38 88 ARG A CA 1
ATOM 707 C C . ARG A 1 88 ? -18.277 -8.652 -25.330 1.00 65.38 88 ARG A C 1
ATOM 709 O O . ARG A 1 88 ? -18.744 -9.663 -24.761 1.00 65.38 88 ARG A O 1
#

Secondary structure (DSSP, 8-state):
-EE-BPB--EEE--EEEEE-TTS-EEEEE--EEE--SS-B-SS-TTSPBHHHHHHTT--EE-----TTS--S-GGGSPP-EETTEE--

Foldseek 3Di:
DFEAFEADKDWPDFWDWDADPVRDIDTHGDTDIDDDQQHGDDDDNPGGHQSVQVVVVHHYDYDDDDPPDDPDDPVPDDFDDDPNDGPD

pLDDT: mean 87.53, std 7.4, range [65.38, 97.44]